Protein AF-A0A9E5XVU3-F1 (afdb_monomer)

Structure (mmCIF, N/CA/C/O backbone):
data_AF-A0A9E5XVU3-F1
#
_entry.id   AF-A0A9E5XVU3-F1
#
loop_
_atom_site.group_PDB
_atom_site.id
_atom_site.type_symbol
_atom_site.label_atom_id
_atom_site.label_alt_id
_atom_site.label_comp_id
_atom_site.label_asym_id
_atom_site.label_entity_id
_atom_site.label_seq_id
_atom_site.pdbx_PDB_ins_code
_atom_site.Cartn_x
_atom_site.Cartn_y
_atom_site.Cartn_z
_atom_site.occupancy
_atom_site.B_iso_or_equiv
_atom_site.auth_seq_id
_atom_site.auth_comp_id
_atom_site.auth_asym_id
_atom_site.auth_atom_id
_atom_site.pdbx_PDB_model_num
ATOM 1 N N . LYS A 1 1 ? 2.952 10.932 -16.934 1.00 78.31 1 LYS A N 1
ATOM 2 C CA . LYS A 1 1 ? 3.323 9.493 -16.879 1.00 78.31 1 LYS A CA 1
ATOM 3 C C . LYS A 1 1 ? 3.771 9.204 -15.457 1.00 78.31 1 LYS A C 1
ATOM 5 O O . LYS A 1 1 ? 4.484 10.038 -14.917 1.00 78.31 1 LYS A O 1
ATOM 10 N N . ILE A 1 2 ? 3.355 8.091 -14.864 1.00 86.00 2 ILE A N 1
ATOM 11 C CA . ILE A 1 2 ? 3.747 7.704 -13.501 1.00 86.00 2 ILE A CA 1
ATOM 12 C C . ILE A 1 2 ? 4.786 6.593 -13.600 1.00 86.00 2 ILE A C 1
ATOM 14 O O . ILE A 1 2 ? 4.635 5.700 -14.432 1.00 86.00 2 ILE A O 1
ATOM 18 N N . ASN A 1 3 ? 5.825 6.655 -12.772 1.00 87.81 3 ASN A N 1
ATOM 19 C CA . ASN A 1 3 ? 6.811 5.587 -12.647 1.00 87.81 3 ASN A CA 1
ATOM 20 C C . ASN A 1 3 ? 6.435 4.643 -11.497 1.00 87.81 3 ASN A C 1
ATOM 22 O O . ASN A 1 3 ? 6.350 5.094 -10.353 1.00 87.81 3 ASN A O 1
ATOM 26 N N . ILE A 1 4 ? 6.234 3.360 -11.798 1.00 86.50 4 ILE A N 1
ATOM 27 C CA . ILE A 1 4 ? 5.980 2.308 -10.806 1.00 86.50 4 ILE A CA 1
ATOM 28 C C . ILE A 1 4 ? 6.922 1.135 -11.100 1.00 86.50 4 ILE A C 1
ATOM 30 O O . ILE A 1 4 ? 6.863 0.523 -12.171 1.00 86.50 4 ILE A O 1
ATOM 34 N N . GLY A 1 5 ? 7.797 0.821 -10.146 1.00 84.06 5 GLY A N 1
ATOM 35 C CA . GLY A 1 5 ? 8.885 -0.135 -10.302 1.00 84.06 5 GLY A CA 1
ATOM 36 C C . GLY A 1 5 ? 9.829 0.282 -11.430 1.00 84.06 5 GLY A C 1
ATOM 37 O O . GLY A 1 5 ? 10.459 1.334 -11.372 1.00 84.06 5 GLY A O 1
ATOM 38 N N . THR A 1 6 ? 9.914 -0.550 -12.468 1.00 78.88 6 THR A N 1
ATOM 39 C CA . THR A 1 6 ? 10.740 -0.310 -13.664 1.00 78.88 6 THR A CA 1
ATOM 40 C C . THR A 1 6 ? 9.938 0.197 -14.867 1.00 78.88 6 THR A C 1
ATOM 42 O O . THR A 1 6 ? 10.493 0.346 -15.956 1.00 78.88 6 THR A O 1
ATOM 45 N N . LYS A 1 7 ? 8.626 0.445 -14.712 1.00 85.88 7 LYS A N 1
ATOM 46 C CA . LYS A 1 7 ? 7.715 0.761 -15.822 1.00 85.88 7 LYS A CA 1
ATOM 47 C C . LYS A 1 7 ? 7.075 2.140 -15.682 1.00 85.88 7 LYS A C 1
ATOM 49 O O . LYS A 1 7 ? 6.631 2.550 -14.612 1.00 85.88 7 LYS A O 1
ATOM 54 N N . TYR A 1 8 ? 6.944 2.819 -16.822 1.00 88.56 8 TYR A N 1
ATOM 55 C CA . TYR A 1 8 ? 6.211 4.077 -16.937 1.00 88.56 8 TYR A CA 1
ATOM 56 C C . TYR A 1 8 ? 4.806 3.843 -17.481 1.00 88.56 8 TYR A C 1
ATOM 58 O O . TYR A 1 8 ? 4.636 3.428 -18.627 1.00 88.56 8 TYR A O 1
ATOM 66 N N . TYR A 1 9 ? 3.800 4.201 -16.690 1.00 86.75 9 TYR A N 1
ATOM 67 C CA . TYR A 1 9 ? 2.397 4.088 -17.068 1.00 86.75 9 TYR A CA 1
ATOM 68 C C . TYR A 1 9 ? 1.849 5.453 -17.518 1.00 86.75 9 TYR A C 1
ATOM 70 O O . TYR A 1 9 ? 1.920 6.445 -16.773 1.00 86.75 9 TYR A O 1
ATOM 78 N N . PRO A 1 10 ? 1.327 5.570 -18.753 1.00 86.81 10 PRO A N 1
ATOM 79 C CA . PRO A 1 10 ? 0.600 6.756 -19.177 1.00 86.81 10 PRO A CA 1
ATOM 80 C C . PRO A 1 10 ? -0.797 6.747 -18.539 1.00 86.81 10 PRO A C 1
ATOM 82 O O . PRO A 1 10 ? -1.673 6.003 -18.956 1.00 86.81 10 PRO A O 1
ATOM 85 N N . MET A 1 11 ? -1.003 7.590 -17.527 1.00 85.06 11 MET A N 1
ATOM 86 C CA . MET A 1 11 ? -2.306 7.818 -16.893 1.00 85.06 11 MET A CA 1
ATOM 87 C C . MET A 1 11 ? -2.742 9.268 -17.102 1.00 85.06 11 MET A C 1
ATOM 89 O O . MET A 1 11 ? -1.907 10.178 -17.068 1.00 85.06 11 MET A O 1
ATOM 93 N N . ARG A 1 12 ? -4.045 9.479 -17.319 1.00 85.94 12 ARG A N 1
ATOM 94 C CA . ARG A 1 12 ? -4.676 10.803 -17.247 1.00 85.94 12 ARG A CA 1
ATOM 95 C C . ARG A 1 12 ? -5.058 11.045 -15.791 1.00 85.94 12 ARG A C 1
ATOM 97 O O . ARG A 1 12 ? -5.778 10.235 -15.225 1.00 85.94 12 ARG A O 1
ATOM 104 N N . ILE A 1 13 ? -4.531 12.111 -15.198 1.00 86.38 13 ILE A N 1
ATOM 105 C CA . ILE A 1 13 ? -4.700 12.426 -13.777 1.00 86.38 13 ILE A CA 1
ATOM 106 C C . ILE A 1 13 ? -5.241 13.846 -13.666 1.00 86.38 13 ILE A C 1
ATOM 108 O O . ILE A 1 13 ? -4.738 14.749 -14.341 1.00 86.38 13 ILE A O 1
ATOM 112 N N . ASN A 1 14 ? -6.246 14.044 -12.819 1.00 91.62 14 ASN A N 1
ATOM 113 C CA . ASN A 1 14 ? -6.752 15.375 -12.516 1.00 91.62 14 ASN A CA 1
ATOM 114 C C . ASN A 1 14 ? -5.729 16.139 -11.670 1.00 91.62 14 ASN A C 1
ATOM 116 O O . ASN A 1 14 ? -5.070 15.557 -10.812 1.00 91.62 14 ASN A O 1
ATOM 120 N N . ARG A 1 15 ? -5.614 17.460 -11.856 1.00 88.81 15 ARG A N 1
ATOM 121 C CA . ARG A 1 15 ? -4.640 18.276 -11.100 1.00 88.81 15 ARG A CA 1
ATOM 122 C C . ARG A 1 15 ? -4.777 18.124 -9.581 1.00 88.81 15 ARG A C 1
ATOM 124 O O . ARG A 1 15 ? -3.769 18.130 -8.890 1.00 88.81 15 ARG A O 1
ATOM 131 N N . ASN A 1 16 ? -5.998 17.926 -9.091 1.00 92.38 16 ASN A N 1
ATOM 132 C CA . ASN A 1 16 ? -6.294 17.786 -7.663 1.00 92.38 16 ASN A CA 1
ATOM 133 C C . ASN A 1 16 ? -5.798 16.449 -7.077 1.00 92.38 16 ASN A C 1
ATOM 135 O O . ASN A 1 16 ? -5.594 16.345 -5.874 1.00 92.38 16 ASN A O 1
ATOM 139 N N . GLU A 1 17 ? -5.604 15.431 -7.919 1.00 90.81 17 GLU A N 1
ATOM 140 C CA . GLU A 1 17 ? -5.215 14.073 -7.514 1.00 90.81 17 GLU A CA 1
ATOM 141 C C . GLU A 1 17 ? -3.741 13.771 -7.814 1.00 90.81 17 GLU A C 1
ATOM 143 O O . GLU A 1 17 ? -3.194 12.793 -7.306 1.00 90.81 17 GLU A O 1
ATOM 148 N N . GLU A 1 18 ? -3.087 14.601 -8.635 1.00 91.19 18 GLU A N 1
ATOM 149 C CA . GLU A 1 18 ? -1.711 14.390 -9.101 1.00 91.19 18 GLU A CA 1
ATOM 150 C C . GLU A 1 18 ? -0.742 14.187 -7.941 1.00 91.19 18 GLU A C 1
ATOM 152 O O . GLU A 1 18 ? 0.002 13.204 -7.933 1.00 91.19 18 GLU A O 1
ATOM 157 N N . GLU A 1 19 ? -0.799 15.058 -6.933 1.00 91.62 19 GLU A N 1
ATOM 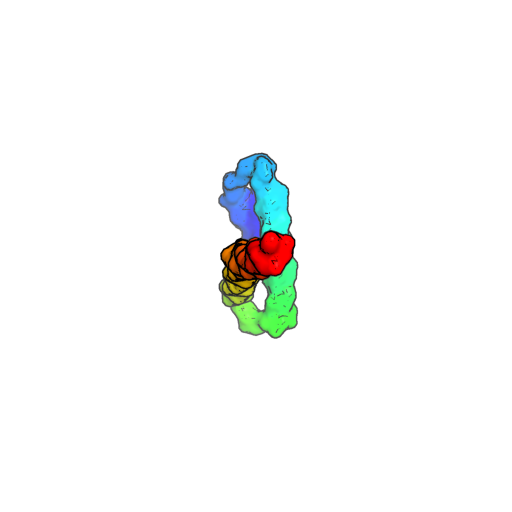158 C CA . GLU A 1 19 ? 0.143 15.009 -5.822 1.00 91.62 19 GLU A CA 1
ATOM 159 C C . GLU A 1 19 ? -0.021 13.723 -5.005 1.00 91.62 19 GLU A C 1
ATOM 161 O O . GLU A 1 19 ? 0.969 13.079 -4.643 1.00 91.62 19 GLU A O 1
ATOM 166 N N . ILE A 1 20 ? -1.272 13.335 -4.743 1.00 92.12 20 ILE A N 1
ATOM 167 C CA . ILE A 1 20 ? -1.614 12.119 -4.002 1.00 92.12 20 ILE A CA 1
ATOM 168 C C . ILE A 1 20 ? -1.118 10.903 -4.778 1.00 92.12 20 ILE A C 1
ATOM 170 O O . ILE A 1 20 ? -0.401 10.070 -4.231 1.00 92.12 20 ILE A O 1
ATOM 174 N N . ILE A 1 21 ? -1.416 10.835 -6.073 1.00 91.88 21 ILE A N 1
ATOM 175 C CA . ILE A 1 21 ? -1.012 9.720 -6.929 1.00 91.88 21 ILE A CA 1
ATOM 176 C C . ILE A 1 21 ? 0.515 9.620 -7.036 1.00 91.88 21 ILE A C 1
ATOM 178 O O . ILE A 1 21 ? 1.075 8.522 -6.960 1.00 91.88 21 ILE A O 1
ATOM 182 N N . ARG A 1 22 ? 1.218 10.751 -7.153 1.00 91.38 22 ARG A N 1
ATOM 183 C CA . ARG A 1 22 ? 2.684 10.790 -7.177 1.00 91.38 22 ARG A CA 1
ATOM 184 C C . ARG A 1 22 ? 3.284 10.303 -5.858 1.00 91.38 22 ARG A C 1
ATOM 186 O O . ARG A 1 22 ? 4.254 9.543 -5.873 1.00 91.38 22 ARG A O 1
ATOM 193 N N . LYS A 1 23 ? 2.713 10.715 -4.721 1.00 93.12 23 LYS A N 1
ATOM 194 C CA . LYS A 1 23 ? 3.111 10.233 -3.388 1.00 93.12 23 LYS A CA 1
ATOM 195 C C . LYS A 1 23 ? 2.869 8.728 -3.250 1.00 93.12 23 LYS A C 1
ATOM 197 O O . LYS A 1 23 ? 3.786 8.021 -2.837 1.00 93.12 23 LYS A O 1
ATOM 202 N N . SER A 1 24 ? 1.708 8.225 -3.668 1.00 91.25 24 SER A N 1
ATOM 203 C CA . SER A 1 24 ? 1.391 6.790 -3.638 1.00 91.25 24 SER A CA 1
ATOM 204 C C . SER A 1 24 ? 2.360 5.964 -4.485 1.00 91.25 24 SER A C 1
ATOM 206 O O . SER A 1 24 ? 2.869 4.947 -4.020 1.00 91.25 24 SER A O 1
ATOM 208 N N . ALA A 1 25 ? 2.694 6.425 -5.694 1.00 91.94 25 ALA A N 1
ATOM 209 C CA . ALA A 1 25 ? 3.675 5.754 -6.545 1.00 91.94 25 ALA A CA 1
ATOM 210 C C . ALA A 1 25 ? 5.066 5.691 -5.891 1.00 91.94 25 ALA A C 1
ATOM 212 O O . ALA A 1 25 ? 5.725 4.654 -5.943 1.00 91.94 25 ALA A O 1
ATOM 213 N N . LYS A 1 26 ? 5.499 6.771 -5.223 1.00 92.56 26 LYS A N 1
ATOM 214 C CA . LYS A 1 26 ? 6.764 6.785 -4.473 1.00 92.56 26 LYS A CA 1
ATOM 215 C C . LYS A 1 26 ? 6.763 5.745 -3.349 1.00 92.56 26 LYS A C 1
ATOM 217 O O . LYS A 1 26 ? 7.705 4.971 -3.251 1.00 92.56 26 LYS A O 1
ATOM 222 N N . ILE A 1 27 ? 5.691 5.695 -2.560 1.00 92.44 27 ILE A N 1
ATOM 223 C CA . ILE A 1 27 ? 5.537 4.742 -1.452 1.00 92.44 27 ILE A CA 1
ATOM 224 C C . ILE A 1 27 ? 5.633 3.291 -1.951 1.00 92.44 27 ILE A C 1
ATOM 226 O O . ILE A 1 27 ? 6.359 2.485 -1.368 1.00 92.44 27 ILE A O 1
ATOM 230 N N . ILE A 1 28 ? 4.961 2.968 -3.062 1.00 91.75 28 ILE A N 1
ATOM 231 C CA . ILE A 1 28 ? 5.038 1.639 -3.686 1.00 91.75 28 ILE A CA 1
ATOM 232 C C . ILE A 1 28 ? 6.474 1.324 -4.126 1.00 91.75 28 ILE A C 1
ATOM 234 O O . ILE A 1 28 ? 6.967 0.231 -3.855 1.00 91.75 28 ILE A O 1
ATOM 238 N N . ASN A 1 29 ? 7.164 2.270 -4.770 1.00 91.50 29 ASN A N 1
ATOM 239 C CA . ASN A 1 29 ? 8.537 2.072 -5.246 1.00 91.50 29 ASN A CA 1
ATOM 240 C C . ASN A 1 29 ? 9.521 1.840 -4.096 1.00 91.50 29 ASN A C 1
ATOM 242 O O . ASN A 1 29 ? 10.315 0.902 -4.152 1.00 91.50 29 ASN A O 1
ATOM 246 N N . ASP A 1 30 ? 9.426 2.638 -3.034 1.00 92.12 30 ASP A N 1
ATOM 247 C CA . ASP A 1 30 ? 10.251 2.473 -1.837 1.00 92.12 30 ASP A CA 1
ATOM 248 C C . ASP A 1 30 ? 10.022 1.086 -1.213 1.00 92.12 30 ASP A C 1
ATOM 250 O O . ASP A 1 30 ? 10.963 0.426 -0.762 1.00 92.12 30 ASP A O 1
ATOM 254 N N . LYS A 1 31 ? 8.775 0.595 -1.238 1.00 90.62 31 LYS A N 1
ATOM 255 C CA . LYS A 1 31 ? 8.441 -0.728 -0.712 1.00 90.62 31 LYS A CA 1
ATOM 256 C C . LYS A 1 31 ? 8.939 -1.872 -1.592 1.00 90.62 31 LYS A C 1
ATOM 258 O O . LYS A 1 31 ? 9.443 -2.864 -1.065 1.00 90.62 31 LYS A O 1
ATOM 263 N N . LEU A 1 32 ? 8.861 -1.717 -2.910 1.00 90.25 32 LEU A N 1
ATOM 264 C CA . LEU A 1 32 ? 9.436 -2.664 -3.864 1.00 90.25 32 LEU A CA 1
ATOM 265 C C . LEU A 1 32 ? 10.943 -2.821 -3.650 1.00 90.25 32 LEU A C 1
ATOM 267 O O . LEU A 1 32 ? 11.413 -3.952 -3.610 1.00 90.25 32 LEU A O 1
ATOM 271 N N . ILE A 1 33 ? 11.680 -1.728 -3.425 1.00 89.62 33 ILE A N 1
ATOM 272 C CA . ILE A 1 33 ? 13.124 -1.780 -3.135 1.00 89.62 33 ILE A CA 1
ATOM 273 C C . ILE A 1 33 ? 13.396 -2.591 -1.858 1.00 89.62 33 ILE A C 1
ATOM 275 O O . ILE A 1 33 ? 14.287 -3.438 -1.835 1.00 89.62 33 ILE A O 1
ATOM 279 N N . GLN A 1 34 ? 12.602 -2.397 -0.799 1.00 90.56 34 GLN A N 1
ATOM 280 C CA . GLN A 1 34 ? 12.738 -3.194 0.429 1.00 90.56 34 GLN A CA 1
ATOM 281 C C . GLN A 1 34 ? 12.528 -4.689 0.173 1.00 90.56 34 GLN A C 1
ATOM 283 O O . GLN A 1 34 ? 13.251 -5.520 0.725 1.00 90.56 34 GLN A O 1
ATOM 288 N N . TYR A 1 35 ? 11.541 -5.039 -0.651 1.00 90.00 35 TYR A N 1
ATOM 289 C CA . TYR A 1 35 ? 11.272 -6.430 -0.990 1.00 90.00 35 TYR A CA 1
ATOM 290 C C . TYR A 1 35 ? 12.327 -7.025 -1.920 1.00 90.00 35 TYR A C 1
ATOM 292 O O . TYR A 1 35 ? 12.707 -8.168 -1.701 1.00 90.00 35 TYR A O 1
ATOM 300 N N . GLN A 1 36 ? 12.855 -6.260 -2.878 1.00 88.75 36 GLN A N 1
ATOM 301 C CA . GLN A 1 36 ? 13.986 -6.671 -3.717 1.00 88.75 36 GLN A CA 1
ATOM 302 C C . GLN A 1 36 ? 15.218 -6.994 -2.868 1.00 88.75 36 GLN A C 1
ATOM 304 O O . GLN A 1 36 ? 15.836 -8.035 -3.057 1.00 88.75 36 GLN A O 1
ATOM 309 N N . ASN A 1 37 ? 15.526 -6.156 -1.874 1.00 89.38 37 ASN A N 1
ATOM 310 C CA . ASN A 1 37 ? 16.646 -6.396 -0.961 1.00 89.38 37 ASN A CA 1
ATOM 311 C C . ASN A 1 37 ? 16.455 -7.656 -0.100 1.00 89.38 37 ASN A C 1
ATOM 313 O O . ASN A 1 37 ? 17.433 -8.289 0.287 1.00 89.38 37 ASN A O 1
ATOM 317 N N . LYS A 1 38 ? 15.207 -8.015 0.229 1.00 89.75 38 LYS A N 1
ATOM 318 C CA . LYS A 1 38 ? 14.885 -9.176 1.075 1.00 89.75 38 LYS A CA 1
ATOM 319 C C . LYS A 1 38 ? 14.704 -10.474 0.282 1.00 89.75 38 LYS A C 1
ATOM 321 O O . LYS A 1 38 ? 14.977 -11.551 0.803 1.00 89.75 38 LYS A O 1
ATOM 326 N N . TYR A 1 39 ? 14.213 -10.373 -0.946 1.00 88.25 39 TYR A N 1
ATOM 327 C CA . TYR A 1 39 ? 13.821 -11.488 -1.800 1.00 88.25 39 TYR A CA 1
ATOM 328 C C . TYR A 1 39 ? 14.384 -11.282 -3.211 1.00 88.25 39 TYR A C 1
ATOM 330 O O . TYR A 1 39 ? 13.632 -11.158 -4.177 1.00 88.25 39 TYR A O 1
ATOM 338 N N . ALA A 1 40 ? 15.713 -11.226 -3.313 1.00 80.56 40 ALA A N 1
ATOM 339 C CA . ALA A 1 40 ? 16.415 -10.924 -4.561 1.00 80.56 40 ALA A CA 1
ATOM 340 C C . ALA A 1 40 ? 16.122 -11.933 -5.688 1.00 80.56 40 ALA A C 1
ATOM 342 O O . ALA A 1 40 ? 16.146 -11.565 -6.859 1.00 80.56 40 ALA A O 1
ATOM 343 N N . ASP A 1 41 ? 15.778 -13.174 -5.332 1.00 85.62 41 ASP A N 1
ATOM 344 C CA . ASP A 1 41 ? 15.507 -14.266 -6.278 1.00 85.62 41 ASP A CA 1
ATOM 345 C C . ASP A 1 41 ? 14.062 -14.276 -6.817 1.00 85.62 41 ASP A C 1
ATOM 347 O O . ASP A 1 41 ? 13.679 -15.182 -7.558 1.00 85.62 41 ASP A O 1
ATOM 351 N N . ARG A 1 42 ? 13.214 -13.322 -6.407 1.00 84.25 42 ARG A N 1
ATOM 352 C CA . ARG A 1 42 ? 11.802 -13.260 -6.815 1.00 84.25 42 ARG A CA 1
ATOM 353 C C . ARG A 1 42 ? 11.601 -12.329 -7.998 1.00 84.25 42 ARG A C 1
ATOM 355 O O . ARG A 1 42 ? 12.236 -11.280 -8.105 1.00 84.25 42 ARG A O 1
ATOM 362 N N . GLU A 1 43 ? 10.650 -12.683 -8.858 1.00 85.19 43 GLU A N 1
ATOM 363 C CA . GLU A 1 43 ? 10.336 -11.854 -10.012 1.00 85.19 43 GLU A CA 1
ATOM 364 C C . GLU A 1 43 ? 9.723 -10.503 -9.596 1.00 85.19 43 GLU A C 1
ATOM 366 O O . GLU A 1 43 ? 8.975 -10.420 -8.616 1.00 85.19 43 GLU A O 1
ATOM 371 N N . PRO A 1 44 ? 9.955 -9.422 -10.365 1.00 80.00 44 PRO A N 1
ATOM 372 C CA . PRO A 1 44 ? 9.390 -8.103 -10.072 1.00 80.00 44 PRO A CA 1
ATOM 373 C C . PRO A 1 44 ? 7.861 -8.082 -9.919 1.00 80.00 44 PRO A C 1
ATOM 375 O O . PRO A 1 44 ? 7.333 -7.279 -9.149 1.00 80.00 44 PRO A O 1
ATOM 378 N N . PHE A 1 45 ? 7.144 -8.953 -10.636 1.00 82.44 45 PHE A N 1
ATOM 379 C CA . PHE A 1 45 ? 5.689 -9.082 -10.517 1.00 82.44 45 PHE A CA 1
ATOM 380 C C . PHE A 1 45 ? 5.262 -9.706 -9.184 1.00 82.44 45 PHE A C 1
ATOM 382 O O . PHE A 1 45 ? 4.312 -9.214 -8.572 1.00 82.44 45 PHE A O 1
ATOM 389 N N . ASP A 1 46 ? 5.992 -10.706 -8.686 1.00 87.38 46 ASP A N 1
ATOM 390 C CA . ASP A 1 46 ? 5.728 -11.315 -7.378 1.00 87.38 46 ASP A CA 1
ATOM 391 C C . ASP A 1 46 ? 5.923 -10.298 -6.252 1.00 87.38 46 ASP A C 1
ATOM 393 O O . ASP A 1 46 ? 5.110 -10.202 -5.332 1.00 87.38 46 ASP A O 1
ATOM 397 N N . LEU A 1 47 ? 6.972 -9.477 -6.346 1.00 87.94 47 LEU A N 1
ATOM 398 C CA . LEU A 1 47 ? 7.248 -8.421 -5.371 1.00 87.94 47 LEU A CA 1
ATOM 399 C C . LEU A 1 47 ? 6.140 -7.356 -5.362 1.00 87.94 47 LEU A C 1
ATOM 401 O O . LEU A 1 47 ? 5.769 -6.850 -4.297 1.00 87.94 47 LEU A O 1
ATOM 405 N N . LEU A 1 48 ? 5.564 -7.045 -6.528 1.00 88.44 48 LEU A N 1
ATOM 406 C CA . LEU A 1 48 ? 4.409 -6.154 -6.638 1.00 88.44 48 LEU A CA 1
ATOM 407 C C . LEU A 1 48 ? 3.144 -6.779 -6.034 1.00 88.44 48 LEU A C 1
ATOM 409 O O . LEU A 1 48 ? 2.405 -6.086 -5.330 1.00 88.44 48 LEU A O 1
ATOM 413 N N . ALA A 1 49 ? 2.914 -8.076 -6.249 1.00 89.62 49 ALA A N 1
ATOM 414 C CA . ALA A 1 49 ? 1.802 -8.800 -5.636 1.00 89.62 49 ALA A CA 1
ATOM 415 C C . ALA A 1 49 ? 1.920 -8.828 -4.101 1.00 89.62 49 ALA A C 1
ATOM 417 O O . ALA A 1 49 ? 0.958 -8.501 -3.405 1.00 89.62 49 ALA A O 1
ATOM 418 N N . MET A 1 50 ? 3.114 -9.109 -3.564 1.00 89.81 50 MET A N 1
ATOM 419 C CA . MET A 1 50 ? 3.388 -9.065 -2.119 1.00 89.81 50 MET A CA 1
ATOM 420 C C . MET A 1 50 ? 3.153 -7.670 -1.533 1.00 89.81 50 MET A C 1
ATOM 422 O O . MET A 1 50 ? 2.523 -7.530 -0.485 1.00 89.81 50 MET A O 1
ATOM 426 N N . THR A 1 51 ? 3.621 -6.635 -2.234 1.00 91.75 51 THR A N 1
ATOM 427 C CA . THR A 1 51 ? 3.415 -5.234 -1.846 1.00 91.75 51 THR A CA 1
ATOM 428 C C . THR A 1 51 ? 1.929 -4.882 -1.813 1.00 91.75 51 THR A C 1
ATOM 430 O O . THR A 1 51 ? 1.457 -4.291 -0.844 1.00 91.75 51 THR A O 1
ATOM 433 N N . SER A 1 52 ? 1.175 -5.299 -2.831 1.00 91.56 52 SER A N 1
ATOM 434 C CA . SER A 1 52 ? -0.269 -5.058 -2.921 1.00 91.56 52 SER A CA 1
ATOM 435 C C . SER A 1 52 ? -1.018 -5.736 -1.774 1.00 91.56 52 SER A C 1
ATOM 437 O O . SER A 1 52 ? -1.811 -5.090 -1.093 1.00 91.56 52 SER A O 1
ATOM 439 N 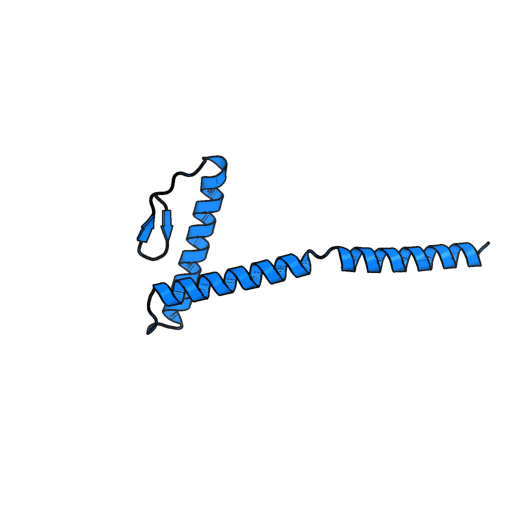N . LEU A 1 53 ? -0.704 -7.006 -1.496 1.00 92.38 53 LEU A N 1
ATOM 440 C CA . LEU A 1 53 ? -1.292 -7.749 -0.381 1.00 92.38 53 LEU A CA 1
ATOM 441 C C . LEU A 1 53 ? -1.016 -7.068 0.964 1.00 92.38 53 LEU A C 1
ATOM 443 O O . LEU A 1 53 ? -1.915 -6.962 1.798 1.00 92.38 53 LEU A O 1
ATOM 447 N N . GLN A 1 54 ? 0.208 -6.575 1.176 1.00 91.81 54 GLN A N 1
ATOM 448 C CA . GLN A 1 54 ? 0.542 -5.863 2.405 1.00 91.81 54 GLN A CA 1
ATOM 449 C C . GLN A 1 54 ? -0.323 -4.607 2.579 1.00 91.81 54 GLN A C 1
ATOM 451 O O . GLN A 1 54 ? -0.824 -4.372 3.679 1.00 91.81 54 GLN A O 1
ATOM 456 N N . TYR A 1 55 ? -0.507 -3.805 1.529 1.00 91.94 55 TYR A N 1
ATOM 457 C CA . TYR A 1 55 ? -1.328 -2.597 1.625 1.00 91.94 55 TYR A CA 1
ATOM 458 C C . TYR A 1 55 ? -2.811 -2.910 1.827 1.00 91.94 55 TYR A C 1
ATOM 460 O O . TYR A 1 55 ? -3.453 -2.227 2.618 1.00 91.94 55 TYR A O 1
ATOM 468 N N . VAL A 1 56 ? -3.340 -3.969 1.205 1.00 92.44 56 VAL A N 1
ATOM 469 C CA . VAL A 1 56 ? -4.716 -4.428 1.463 1.00 92.44 56 VAL A CA 1
ATOM 470 C C . VAL A 1 56 ? -4.883 -4.856 2.923 1.00 92.44 56 VAL A C 1
ATOM 472 O O . VAL A 1 56 ? -5.841 -4.449 3.569 1.00 92.44 56 VAL A O 1
ATOM 475 N N . LYS A 1 57 ? -3.921 -5.596 3.493 1.00 93.19 57 LYS A N 1
ATOM 476 C CA . LYS A 1 57 ? -3.930 -5.933 4.928 1.00 93.19 57 LYS A CA 1
ATOM 477 C C . LYS A 1 57 ? -3.953 -4.680 5.807 1.00 93.19 57 LYS A C 1
ATOM 479 O O . LYS A 1 57 ? -4.736 -4.619 6.745 1.00 93.19 57 LYS A O 1
ATOM 484 N N . GLN A 1 58 ? -3.110 -3.691 5.510 1.00 91.06 58 GLN A N 1
ATOM 485 C CA . GLN A 1 58 ? -3.069 -2.437 6.272 1.00 91.06 58 GLN A CA 1
ATOM 486 C C . GLN A 1 58 ? -4.369 -1.638 6.148 1.00 91.06 58 GLN A C 1
ATOM 488 O O . GLN A 1 58 ? -4.807 -1.046 7.129 1.00 91.06 58 GLN A O 1
ATOM 493 N N . LEU A 1 59 ? -4.991 -1.635 4.966 1.00 90.06 59 LEU A N 1
ATOM 494 C CA . LEU A 1 59 ? -6.292 -1.012 4.751 1.00 90.06 59 LEU A CA 1
ATOM 495 C C . LEU A 1 59 ? -7.355 -1.661 5.643 1.00 90.06 59 LEU A C 1
ATOM 497 O O . LEU A 1 59 ? -8.006 -0.950 6.398 1.00 90.06 59 LEU A O 1
ATOM 501 N N . LEU A 1 60 ? -7.450 -2.994 5.634 1.00 89.19 60 LEU A N 1
ATOM 502 C CA . LEU A 1 60 ? -8.391 -3.738 6.480 1.00 89.19 60 LEU A CA 1
ATOM 503 C C . LEU A 1 60 ? -8.125 -3.516 7.979 1.00 89.19 60 LEU A C 1
ATOM 505 O O . LEU A 1 60 ? -9.052 -3.374 8.769 1.00 89.19 60 LEU A O 1
ATOM 509 N N . GLU A 1 61 ? -6.856 -3.442 8.395 1.00 88.38 61 GLU A N 1
ATOM 510 C CA . GLU A 1 61 ? -6.493 -3.105 9.779 1.00 88.38 61 GLU A CA 1
ATOM 511 C C . GLU A 1 61 ? -6.918 -1.683 10.167 1.00 88.38 61 GLU A C 1
ATOM 513 O O . GLU A 1 61 ? -7.316 -1.456 11.309 1.00 88.38 61 GLU A O 1
ATOM 518 N N . CYS A 1 62 ? -6.833 -0.723 9.245 1.00 84.25 62 CYS A N 1
ATOM 519 C CA . CYS A 1 62 ? -7.314 0.640 9.461 1.00 84.25 62 CYS A CA 1
ATOM 520 C C . CYS A 1 62 ? -8.845 0.713 9.491 1.00 84.25 62 CYS A C 1
ATOM 522 O O . CYS A 1 62 ? -9.385 1.427 10.331 1.00 84.25 62 CYS A O 1
ATOM 524 N N . GLU A 1 63 ? -9.541 -0.024 8.624 1.00 83.25 63 GLU A N 1
ATOM 525 C CA . GLU A 1 63 ? -11.007 -0.117 8.634 1.00 83.25 63 GLU A CA 1
ATOM 526 C C . GLU A 1 63 ? -11.512 -0.686 9.964 1.00 83.25 63 GLU A C 1
ATOM 528 O O . GLU A 1 63 ? -12.363 -0.070 10.596 1.00 83.25 63 GLU A O 1
ATOM 533 N N . ASN A 1 64 ? -10.897 -1.765 10.461 1.00 76.25 64 ASN A N 1
ATOM 534 C CA . ASN A 1 64 ? -11.235 -2.344 11.765 1.00 76.25 64 ASN A CA 1
ATOM 535 C C . ASN A 1 64 ? -10.946 -1.397 12.943 1.00 76.25 64 ASN A C 1
ATOM 537 O O . ASN A 1 64 ? -11.653 -1.416 13.942 1.00 76.25 64 ASN A O 1
ATOM 541 N N . LYS A 1 65 ? -9.896 -0.569 12.867 1.00 70.25 65 LYS A N 1
ATOM 542 C CA . LYS A 1 65 ? -9.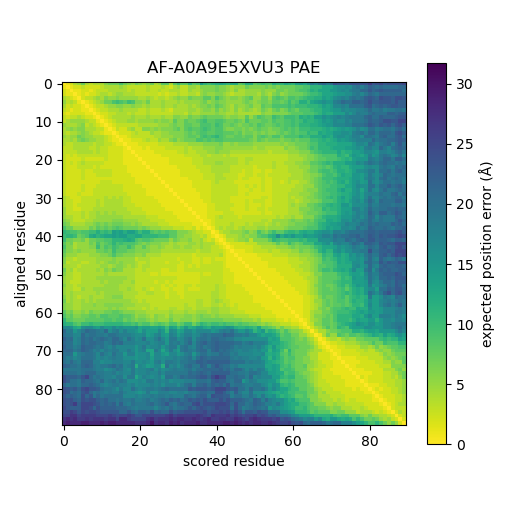590 0.423 13.919 1.00 70.25 65 LYS A CA 1
ATOM 543 C C . LYS A 1 65 ? -10.521 1.630 13.899 1.00 70.25 65 LYS A C 1
ATOM 545 O O . LYS A 1 65 ? -10.703 2.266 14.930 1.00 70.25 65 LYS A O 1
ATOM 550 N N . ASN A 1 66 ? -11.081 1.951 12.737 1.00 64.81 66 ASN A N 1
ATOM 551 C CA . ASN A 1 66 ? -12.081 3.001 12.579 1.00 64.81 66 ASN A CA 1
ATOM 552 C C . ASN A 1 66 ? -13.493 2.513 12.913 1.00 64.81 66 ASN A C 1
ATOM 554 O O . ASN A 1 66 ? -14.455 3.238 12.660 1.00 64.81 66 ASN A O 1
ATOM 558 N N . ASP A 1 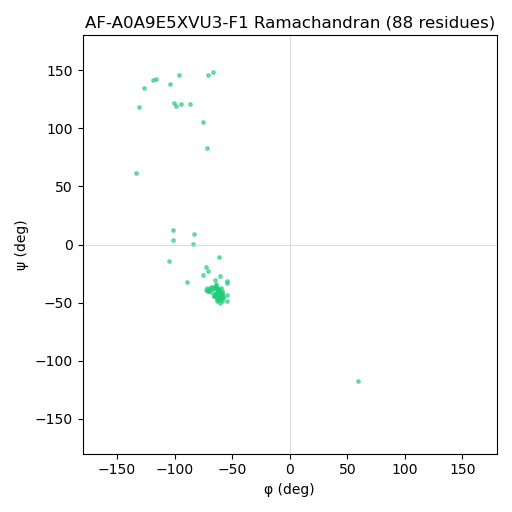67 ? -13.636 1.311 13.474 1.00 66.81 67 ASP A N 1
ATOM 559 C CA . ASP A 1 67 ? -14.913 0.809 13.949 1.00 66.81 67 ASP A CA 1
ATOM 560 C C . ASP A 1 67 ? -15.322 1.570 15.224 1.00 66.81 67 ASP A C 1
ATOM 562 O O . ASP A 1 67 ? -15.082 1.164 16.361 1.00 66.81 67 ASP A O 1
ATOM 566 N N . VAL A 1 68 ? -15.918 2.751 15.017 1.00 69.44 68 VAL A N 1
ATOM 567 C CA . VAL A 1 68 ? -16.438 3.646 16.068 1.00 69.44 68 VAL A CA 1
ATOM 568 C C . VAL A 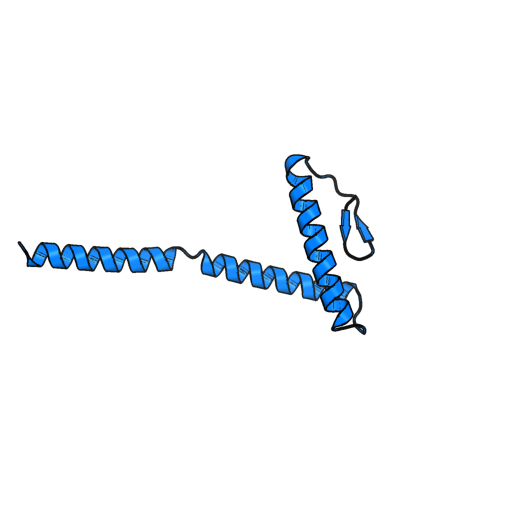1 68 ? -17.541 2.959 16.884 1.00 69.44 68 VAL A C 1
ATOM 570 O O . VAL A 1 68 ? -17.936 3.466 17.928 1.00 69.44 68 VAL A O 1
ATOM 573 N N . SER A 1 69 ? -18.041 1.801 16.442 1.00 72.50 69 SER A N 1
ATOM 574 C CA . SER A 1 69 ? -18.991 0.983 17.196 1.00 72.50 69 SER A CA 1
ATOM 575 C C . SER A 1 69 ? -18.474 0.641 18.596 1.00 72.50 69 SER A C 1
ATOM 577 O O . SER A 1 69 ? -19.213 0.836 19.556 1.00 72.50 69 SER A O 1
ATOM 579 N N . ILE A 1 70 ? -17.196 0.271 18.732 1.00 74.81 70 ILE A N 1
ATOM 580 C CA . ILE A 1 70 ? -16.577 -0.062 20.025 1.00 74.81 70 ILE A CA 1
ATOM 581 C C . ILE A 1 70 ? -16.573 1.167 20.946 1.00 74.81 70 ILE A C 1
ATOM 583 O O . ILE A 1 70 ? -17.015 1.099 22.088 1.00 74.81 70 ILE A O 1
ATOM 587 N N . LEU A 1 71 ? -16.155 2.324 20.424 1.00 75.81 71 LEU A N 1
ATOM 588 C CA . LEU A 1 71 ? -16.169 3.589 21.169 1.00 75.81 71 LEU A CA 1
ATOM 589 C C . LEU A 1 71 ? -17.593 4.019 21.555 1.00 75.81 71 LEU A C 1
ATOM 591 O O . LEU A 1 71 ? -17.810 4.541 22.646 1.00 75.81 71 LEU A O 1
ATOM 595 N N . ASN A 1 72 ? -18.573 3.801 20.677 1.00 82.62 72 ASN A N 1
ATOM 596 C CA . ASN A 1 72 ? -19.975 4.106 20.951 1.00 82.62 72 ASN A CA 1
ATOM 597 C C . ASN A 1 72 ? -20.567 3.181 22.020 1.00 82.62 72 ASN A C 1
ATOM 599 O O . ASN A 1 72 ? -21.361 3.643 22.837 1.00 82.62 72 ASN A O 1
ATOM 603 N N . GLU A 1 73 ? -20.192 1.901 22.038 1.00 84.19 73 GLU A N 1
ATOM 604 C CA . GLU A 1 73 ? -20.598 0.964 23.089 1.00 84.19 73 GLU A CA 1
ATOM 605 C C . GLU A 1 73 ? -20.002 1.351 24.445 1.00 84.19 73 GLU A C 1
ATOM 607 O O . GLU A 1 73 ? -20.736 1.404 25.432 1.00 84.19 73 GLU A O 1
ATOM 612 N N . GLU A 1 74 ? -18.715 1.702 24.495 1.00 84.44 74 GLU A N 1
ATOM 613 C CA . GLU A 1 74 ? -18.066 2.191 25.719 1.00 84.44 74 GLU A CA 1
ATOM 614 C C . GLU A 1 74 ? -18.718 3.487 26.230 1.00 84.44 74 GLU A C 1
ATOM 616 O O . GLU A 1 74 ? -19.034 3.604 27.415 1.00 84.44 74 GLU A O 1
ATOM 621 N N . LEU A 1 75 ? -18.997 4.445 25.340 1.00 87.44 75 LEU A N 1
ATOM 622 C CA . LEU A 1 75 ? -19.705 5.681 25.694 1.00 87.44 75 LEU A CA 1
ATOM 623 C C . LEU A 1 75 ? -21.123 5.413 26.204 1.00 87.44 75 LEU A C 1
ATOM 625 O O . LEU A 1 75 ? -21.575 6.074 27.140 1.00 87.44 75 LEU A O 1
ATOM 629 N N . LYS A 1 76 ? -21.824 4.442 25.613 1.00 91.06 76 LYS A N 1
ATOM 630 C CA . LYS A 1 76 ? -23.162 4.053 26.055 1.00 91.06 76 LYS A CA 1
ATOM 631 C C . LYS A 1 76 ? -23.128 3.438 27.453 1.00 91.06 76 LYS A C 1
ATOM 633 O O . LYS A 1 76 ? -23.912 3.850 28.295 1.00 91.06 76 LYS A O 1
ATOM 638 N N . GLN A 1 77 ? -22.171 2.551 27.733 1.00 91.06 77 GLN A N 1
ATOM 639 C CA . GLN A 1 77 ? -21.986 1.990 29.076 1.00 91.06 77 GLN A CA 1
ATOM 640 C C . GLN A 1 77 ? -21.716 3.079 30.120 1.00 91.06 77 GLN A C 1
ATOM 642 O O . GLN A 1 77 ? -22.277 3.038 31.212 1.00 91.06 77 GLN A O 1
ATOM 647 N N . ILE A 1 78 ? -20.887 4.073 29.789 1.00 90.81 78 ILE A N 1
ATOM 648 C CA . ILE A 1 78 ? -20.622 5.208 30.683 1.00 90.81 78 ILE A CA 1
ATOM 649 C C . ILE A 1 78 ? -21.907 6.006 30.944 1.00 90.81 78 ILE A C 1
ATOM 651 O O . ILE A 1 78 ? -22.190 6.332 32.096 1.00 90.81 78 ILE A O 1
ATOM 655 N N . ASN A 1 79 ? -22.698 6.294 29.907 1.00 91.19 79 ASN A N 1
ATOM 656 C CA . ASN A 1 79 ? -23.976 6.992 30.062 1.00 91.19 79 ASN A CA 1
ATOM 657 C C . ASN A 1 79 ? -24.966 6.199 30.923 1.00 91.19 79 ASN A C 1
ATOM 659 O O . ASN A 1 79 ? -25.558 6.780 31.829 1.00 91.19 79 ASN A O 1
ATOM 663 N N . ASP A 1 80 ? -25.081 4.888 30.710 1.00 92.25 80 ASP A N 1
ATOM 664 C CA . ASP A 1 80 ? -25.967 4.022 31.493 1.00 92.25 80 ASP A CA 1
ATOM 665 C C . ASP A 1 80 ? -25.549 4.007 32.980 1.00 92.25 80 ASP A C 1
ATOM 667 O O . ASP A 1 80 ? -26.389 4.037 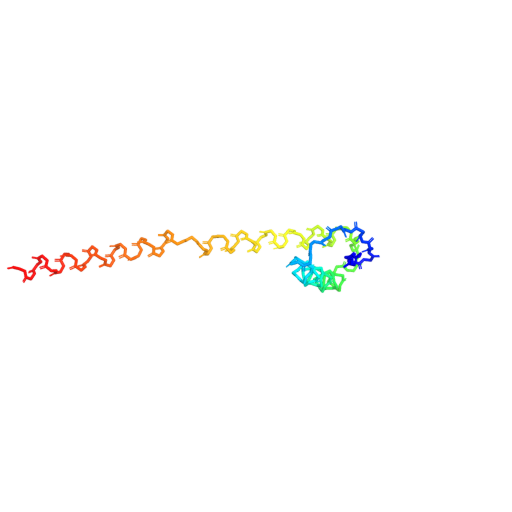33.880 1.00 92.25 80 ASP A O 1
ATOM 671 N N . ILE A 1 81 ? -24.243 4.005 33.278 1.00 91.94 81 ILE A N 1
ATOM 672 C CA . ILE A 1 81 ? -23.736 4.098 34.659 1.00 91.94 81 ILE A CA 1
ATOM 673 C C . ILE A 1 81 ? -24.087 5.454 35.281 1.00 91.94 81 ILE A C 1
ATOM 675 O O . ILE A 1 81 ? -24.491 5.508 36.444 1.00 91.94 81 ILE A O 1
ATOM 679 N N . LEU A 1 82 ? -23.928 6.543 34.526 1.00 90.00 82 LEU A N 1
ATOM 680 C CA . LEU A 1 82 ? -24.248 7.890 34.996 1.00 90.00 82 LEU A CA 1
ATOM 681 C C . LEU A 1 82 ? -25.749 8.057 35.259 1.00 90.00 82 LEU A C 1
ATOM 683 O O . LEU A 1 82 ? -26.108 8.606 36.300 1.00 90.00 82 LEU A O 1
ATOM 687 N N . GLU A 1 83 ? -26.616 7.549 34.380 1.00 91.56 83 GLU A N 1
ATOM 688 C CA . GLU A 1 83 ? -28.069 7.533 34.598 1.00 91.56 83 GLU A CA 1
ATOM 689 C C . GLU A 1 83 ? -28.429 6.770 35.872 1.00 91.56 83 GLU A C 1
ATOM 691 O O . GLU A 1 83 ? -29.107 7.321 36.739 1.00 91.56 83 GLU A O 1
ATOM 696 N N . ASN A 1 84 ? -27.884 5.564 36.054 1.00 89.62 84 ASN A N 1
ATOM 697 C CA . ASN A 1 84 ? -28.104 4.780 37.271 1.00 89.62 84 ASN A CA 1
ATOM 698 C C . ASN A 1 84 ? -27.638 5.520 38.539 1.00 89.62 84 ASN A C 1
ATOM 700 O O . ASN A 1 84 ? -28.315 5.483 39.566 1.00 89.62 84 ASN A O 1
ATOM 704 N N . PHE A 1 85 ? -26.500 6.219 38.491 1.00 89.56 85 PHE A N 1
ATOM 705 C CA . PHE A 1 85 ? -26.002 7.003 39.627 1.00 89.56 85 PHE A CA 1
ATOM 706 C C . PHE A 1 85 ? -26.901 8.194 39.969 1.00 89.56 85 PHE A C 1
ATOM 708 O O . PHE A 1 85 ? -27.072 8.521 41.147 1.00 89.56 85 PHE A O 1
ATOM 715 N N . ILE A 1 86 ? -27.451 8.858 38.951 1.00 87.25 86 ILE A N 1
ATOM 716 C CA . ILE A 1 86 ? -28.369 9.988 39.123 1.00 87.25 86 ILE A CA 1
ATOM 717 C C . ILE A 1 86 ? -29.715 9.500 39.669 1.00 87.25 86 ILE A C 1
ATOM 719 O O . ILE A 1 86 ? -30.277 10.150 40.548 1.00 87.25 86 ILE A O 1
ATOM 723 N N . GLU A 1 87 ? -30.217 8.355 39.201 1.00 85.25 87 GLU A N 1
ATOM 724 C CA . GLU A 1 87 ? -31.449 7.751 39.720 1.00 85.25 87 GLU A CA 1
ATOM 725 C C . GLU A 1 87 ? -31.310 7.284 41.172 1.00 85.25 87 GLU A C 1
ATOM 727 O O . GLU A 1 87 ? -32.239 7.467 41.951 1.00 85.25 87 GLU A O 1
ATOM 732 N N . GLN A 1 88 ? -30.149 6.754 41.570 1.00 76.25 88 GLN A N 1
ATOM 733 C CA . GLN A 1 88 ? -29.892 6.355 42.962 1.00 76.25 88 GLN A CA 1
ATOM 734 C C . GLN A 1 88 ? -29.700 7.530 43.934 1.00 76.25 88 GLN A C 1
ATOM 736 O O . GLN A 1 88 ? -29.807 7.333 45.142 1.00 76.25 88 GLN A O 1
ATOM 741 N N . ASN A 1 89 ? -29.393 8.733 43.436 1.00 65.06 89 ASN A N 1
ATOM 742 C CA . ASN A 1 89 ? -29.229 9.948 44.249 1.00 65.06 89 ASN A CA 1
ATOM 743 C C . ASN A 1 89 ? -30.450 10.891 44.199 1.00 65.06 89 ASN A C 1
ATOM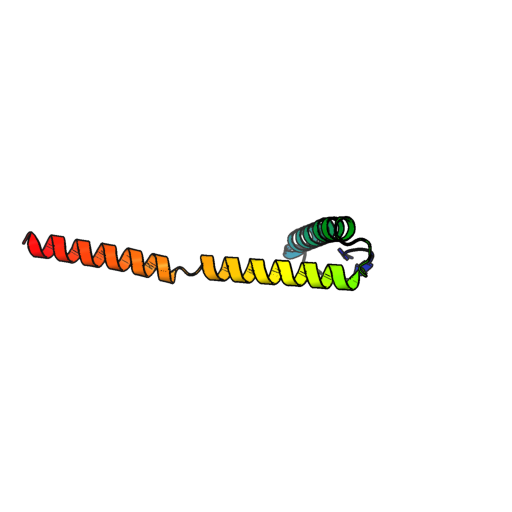 745 O O . ASN A 1 89 ? -30.351 12.040 44.638 1.00 65.06 89 ASN A O 1
ATOM 749 N N . LYS A 1 90 ? -31.585 10.426 43.666 1.00 52.91 90 LYS A N 1
ATOM 750 C CA . LYS A 1 90 ? -32.903 11.060 43.820 1.00 52.91 90 LYS A CA 1
ATOM 751 C C . LYS A 1 90 ? -33.643 10.485 45.021 1.00 52.91 90 LYS A C 1
ATOM 753 O O . LYS A 1 90 ? -34.364 11.281 45.662 1.00 52.91 90 LYS A O 1
#

Secondary structure (DSSP, 8-state):
-EEETTEEE-----HHHHHHHHHHHHHHHHHHHHHHHH-TTS-HHHHHHHHHHHHHHHHHHHHHHT-HHHHHHHHHHHHHHHHHHHHHT-

Solvent-accessible surface area (backbone atoms only — not comparable to full-atom values): 5251 Å² total; per-residue (Å²): 107,47,65,50,80,96,44,75,45,87,62,93,71,56,81,91,47,42,64,60,53,54,50,51,33,48,55,53,35,58,50,43,52,56,44,43,75,74,41,69,91,56,54,75,66,56,46,49,51,54,52,51,51,52,51,53,52,52,49,54,54,48,54,64,70,64,48,56,64,61,58,50,51,54,52,47,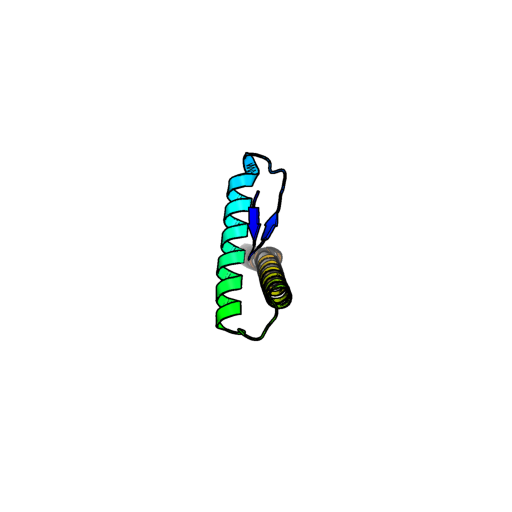53,52,50,55,52,50,51,52,54,54,62,75,72,108

Nearest PDB structures (foldseek):
  1t3u-assembly1_C  TM=6.416E-01  e=6.250E-02  Pseudomonas aeruginosa PAO1
  4p1m-assembly1_A-2  TM=7.533E-01  e=2.660E-01  Escheri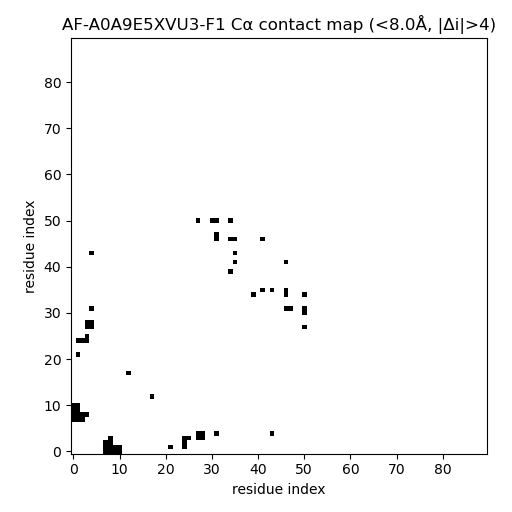chia coli

Radius of gyration: 23.17 Å; Cα contacts (8 Å, |Δi|>4): 35; chains: 1; bounding box: 50×32×63 Å

pLDDT: mean 86.34, std 7.46, range [52.91, 93.19]

Mean predicted aligned error: 9.5 Å

Foldseek 3Di:
DADAAPDDDDDDDDPVCVVVVNVVSVVNNVQLVVVCVVCVVDDSVVSSVVSVVVVVVVVVVVVVVPPCVVVVVVVVVVVVVVVVVVVVVD

Sequence (90 aa):
KINIGTKYYPMRINRNEEEIIRKSAKIINDKLIQYQNKYADREPFDLLAMTSLQYVKQLLECENKNDVSILNEELKQINDILENFIEQNK